Protein AF-A0A1M3IEX7-F1 (afdb_monomer)

Mean predicted aligned error: 8.0 Å

Radius of gyration: 25.25 Å; Cα contacts (8 Å, |Δi|>4): 88; chains: 1; bounding box: 58×67×58 Å

Nearest PDB structures (foldseek):
  3gi7-assembly1_A  TM=8.303E-01  e=9.080E-03  Pseudomonas putida KT2440
  6tb3-assembly1_BW  TM=3.577E-01  e=2.226E+00  Saccharomyces cerevisiae S288C
  2wy2-assembly1_C  TM=3.380E-01  e=3.818E+00  Escherichia coli
  8p4y-assembly1_A  TM=2.568E-01  e=2.350E+00  synthetic construct
  1cnt-assembly1_4  TM=2.638E-01  e=5.000E+00  Homo sapiens

Secondary structure (DSSP, 8-state):
-HHHHHHHHHHHHTT-----HHHHHHHHHHHHHHHHHHHHHHHHHHHHHTTT-HHHHHHHHHHHHHHHHHHHHHHHHHS----TT----TTHHHHHHHHHHHHHHHHHHHHHHHHH---TT-TT-TTPPPHHHHHSHHHHHHHHHHHSPPP-----

Solvent-accessible surface area (backbone atoms only — not comparable to full-atom values): 9017 Å² total; per-residue (Å²): 106,71,69,59,52,51,54,53,54,58,58,55,66,74,70,66,81,80,82,48,65,66,57,50,27,50,52,28,39,50,53,24,50,52,39,53,51,48,39,54,51,55,52,51,50,46,54,61,61,46,62,84,43,62,67,59,51,53,50,50,55,52,51,52,56,50,48,52,54,48,53,56,50,50,48,44,70,76,57,59,88,78,51,88,88,58,74,74,58,86,58,35,62,24,57,51,22,48,52,55,24,51,59,41,49,54,50,37,55,68,52,46,47,68,71,54,36,44,67,95,81,53,90,80,50,74,91,51,44,27,59,65,34,66,76,39,38,70,61,46,51,49,51,49,44,67,78,53,62,77,76,76,78,77,89,123

Sequence (156 aa):
MKTILTLLLTLCSTLSYSQTQYEMNMEAYHSFQQADSELNSVYKKILRIYSRDTIFISNLKKSQRIWIQFRDAEMEVKYPNYGYDFPYGTVHPMCWSYYKEQLTRIRIDFLKDWIKGDDDGDVCRGSMLTPYEIKHPDEAFEYLEYVHPKEKKSSK

Foldseek 3Di:
DVVVVVVVVVVVVVPDDDDDLVNLLVVLQVLLVVLVVLLVVLLVLLCVLCVPVPVVNVVSVVVVVVLVVVLVVVLCVVPPCPDPVDDPPSNVSNVSSNSSSVSSVVVSVVSVCLLQFDDPPDPPSPPRHHNVCSVVVVVVVVVVCVVPPDPDPPDD

Structure (mmCIF, N/CA/C/O backbone):
data_AF-A0A1M3IEX7-F1
#
_entry.id   AF-A0A1M3IEX7-F1
#
loop_
_atom_site.group_PDB
_atom_site.id
_atom_site.type_symbol
_atom_site.label_atom_id
_atom_site.label_alt_id
_atom_site.label_comp_id
_atom_site.label_asym_id
_atom_site.label_entity_id
_atom_site.label_seq_id
_atom_site.pdbx_PDB_ins_code
_atom_site.Cartn_x
_atom_site.Cartn_y
_atom_site.Cartn_z
_atom_site.occupancy
_atom_site.B_iso_or_equiv
_atom_site.auth_seq_id
_atom_site.auth_comp_id
_atom_site.auth_asym_id
_atom_site.auth_atom_id
_atom_site.pdbx_PDB_model_num
ATOM 1 N N . MET A 1 1 ? 28.402 42.368 -27.524 1.00 62.22 1 MET A N 1
ATOM 2 C CA . MET A 1 1 ? 27.136 41.593 -27.518 1.00 62.22 1 MET A CA 1
ATOM 3 C C . MET A 1 1 ? 27.325 40.159 -28.001 1.00 62.22 1 MET A C 1
ATOM 5 O O . MET A 1 1 ? 27.059 39.268 -27.213 1.00 62.22 1 MET A O 1
ATOM 9 N N . LYS A 1 2 ? 27.843 39.907 -29.217 1.00 57.94 2 LYS A N 1
ATOM 10 C CA . LYS A 1 2 ? 28.082 38.533 -29.715 1.00 57.94 2 LYS A CA 1
ATOM 11 C C . LYS A 1 2 ? 29.013 37.702 -28.820 1.00 57.94 2 LYS A C 1
ATOM 13 O O . LYS A 1 2 ? 28.690 36.561 -28.548 1.00 57.94 2 LYS A O 1
ATOM 18 N N . THR A 1 3 ? 30.094 38.298 -28.314 1.00 67.38 3 THR A N 1
ATOM 19 C CA . THR A 1 3 ? 31.079 37.652 -27.422 1.00 67.38 3 THR A CA 1
ATOM 20 C C . THR A 1 3 ? 30.544 37.340 -26.024 1.00 67.38 3 THR A C 1
ATOM 22 O O . THR A 1 3 ? 30.877 36.311 -25.452 1.00 67.38 3 THR A O 1
ATOM 25 N N . ILE A 1 4 ? 29.688 38.214 -25.486 1.00 74.25 4 ILE A N 1
ATOM 26 C CA . ILE A 1 4 ? 29.005 37.996 -24.201 1.00 74.25 4 ILE A CA 1
ATOM 27 C C . ILE A 1 4 ? 27.967 36.879 -24.353 1.00 74.25 4 ILE A C 1
ATOM 29 O O . ILE A 1 4 ? 27.861 36.021 -23.486 1.00 74.25 4 ILE A O 1
ATOM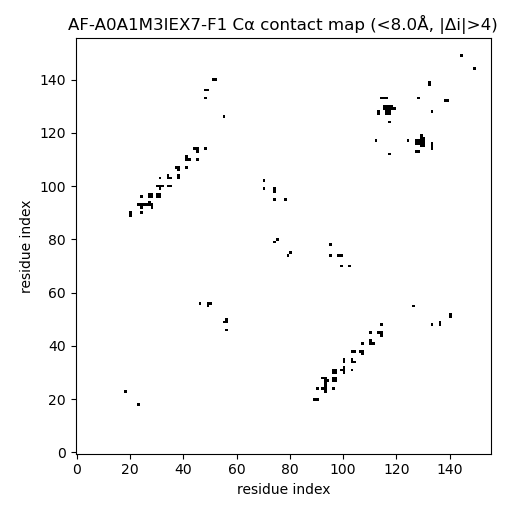 33 N N . LEU A 1 5 ? 27.251 36.851 -25.483 1.00 69.31 5 LEU A N 1
ATOM 34 C CA . LEU A 1 5 ? 26.273 35.811 -25.790 1.00 69.31 5 LEU A CA 1
ATOM 35 C C . LEU A 1 5 ? 26.935 34.433 -25.971 1.00 69.31 5 LEU A C 1
ATOM 37 O O . LEU A 1 5 ? 26.411 33.450 -25.460 1.00 69.31 5 LEU A O 1
ATOM 41 N N . THR A 1 6 ? 28.104 34.349 -26.620 1.00 72.19 6 THR A N 1
ATOM 42 C CA . THR A 1 6 ? 28.854 33.084 -26.716 1.00 72.19 6 THR A CA 1
ATOM 43 C C . THR A 1 6 ? 29.378 32.606 -25.366 1.00 72.19 6 THR A C 1
ATOM 45 O O . THR A 1 6 ? 29.248 31.422 -25.080 1.00 72.19 6 THR A O 1
ATOM 48 N N . LEU A 1 7 ? 29.899 33.499 -24.515 1.00 74.69 7 LEU A N 1
ATOM 49 C CA . LEU A 1 7 ? 30.362 33.139 -23.166 1.00 74.69 7 LEU A CA 1
ATOM 50 C C . LEU A 1 7 ? 29.221 32.618 -22.275 1.00 74.69 7 LEU A C 1
ATOM 52 O O . LEU A 1 7 ? 29.407 31.651 -21.535 1.00 74.69 7 LEU A O 1
ATOM 56 N N . LEU A 1 8 ? 28.033 33.225 -22.380 1.00 74.50 8 LEU A N 1
ATOM 57 C CA . LEU A 1 8 ? 26.847 32.808 -21.629 1.00 74.50 8 LEU A CA 1
ATOM 58 C C . LEU A 1 8 ? 26.345 31.422 -22.069 1.00 74.50 8 LEU A C 1
ATOM 60 O O . LEU A 1 8 ? 25.992 30.601 -21.225 1.00 74.50 8 LEU A O 1
ATOM 64 N N . LEU A 1 9 ? 26.356 31.137 -23.378 1.00 70.06 9 LEU A N 1
ATOM 65 C CA . LEU A 1 9 ? 25.970 29.826 -23.909 1.00 70.06 9 LEU A CA 1
ATOM 66 C C . LEU A 1 9 ? 26.936 28.719 -23.474 1.00 70.06 9 LEU A C 1
ATOM 68 O O . LEU A 1 9 ? 26.485 27.657 -23.054 1.00 70.06 9 LEU 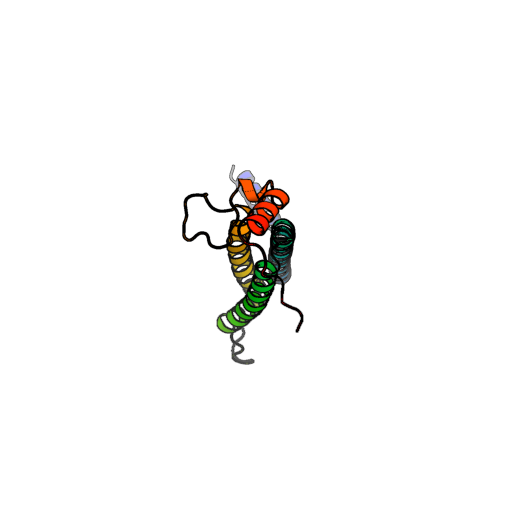A O 1
ATOM 72 N N . THR A 1 10 ? 28.248 28.969 -23.514 1.00 65.44 10 THR A N 1
ATOM 73 C CA . THR A 1 10 ? 29.251 27.965 -23.125 1.00 65.44 10 THR A CA 1
ATOM 74 C C . THR A 1 10 ? 29.214 27.636 -21.632 1.00 65.44 10 THR A C 1
ATOM 76 O O . THR A 1 10 ? 29.387 26.475 -21.264 1.00 65.44 10 THR A O 1
ATOM 79 N N . LEU A 1 11 ? 28.930 28.626 -20.774 1.00 69.56 11 LEU A N 1
ATOM 80 C CA . LEU A 1 11 ? 28.825 28.441 -19.321 1.00 69.56 11 LEU A CA 1
ATOM 81 C C . LEU A 1 11 ? 27.562 27.652 -18.923 1.00 69.56 11 LEU A C 1
ATOM 83 O O . LEU A 1 11 ? 27.567 26.917 -17.938 1.00 69.56 11 LEU A O 1
ATOM 87 N N . CYS A 1 12 ? 26.486 27.767 -19.706 1.00 63.72 12 CYS A N 1
ATOM 88 C CA . CYS A 1 12 ? 25.238 27.037 -19.476 1.00 63.72 12 CYS A CA 1
ATOM 89 C C . CYS A 1 12 ? 25.386 25.533 -19.780 1.00 63.72 12 CYS A C 1
ATOM 91 O O . CYS A 1 12 ? 24.909 24.692 -19.020 1.00 63.72 12 CYS A O 1
ATOM 93 N N . SER A 1 13 ? 26.137 25.176 -20.827 1.00 64.44 13 SER A N 1
ATOM 94 C CA . SER A 1 13 ? 26.409 23.776 -21.186 1.00 64.44 13 SER A CA 1
ATOM 95 C C . SER A 1 13 ? 27.259 23.010 -20.160 1.00 64.44 13 SER A C 1
ATOM 97 O O . SER A 1 13 ? 27.144 21.791 -20.078 1.00 64.44 13 SER A O 1
ATOM 99 N N . THR A 1 14 ? 28.072 23.685 -19.338 1.00 64.31 14 THR A N 1
ATOM 100 C CA . THR A 1 14 ? 28.921 23.028 -18.320 1.00 64.31 14 THR A CA 1
ATOM 101 C C . THR A 1 14 ? 28.212 22.738 -16.992 1.00 64.31 14 THR A C 1
ATOM 103 O O . THR A 1 14 ? 28.791 22.083 -16.133 1.00 64.31 14 THR A O 1
ATOM 106 N N . LEU A 1 15 ? 26.970 23.205 -16.812 1.00 67.50 15 LEU A N 1
ATOM 107 C CA . LEU A 1 15 ? 26.158 22.980 -15.604 1.00 67.50 15 LEU A CA 1
ATOM 108 C C . LEU A 1 15 ? 25.114 21.860 -15.777 1.00 67.50 15 LEU A C 1
ATOM 110 O O . LEU A 1 15 ? 24.229 21.694 -14.941 1.00 67.50 15 LEU A O 1
ATOM 114 N N . SER A 1 16 ? 25.197 21.097 -16.869 1.00 67.88 16 SER A N 1
ATOM 115 C CA . SER A 1 16 ? 24.268 19.999 -17.142 1.00 67.88 16 SER A CA 1
ATOM 116 C C . SER A 1 16 ? 24.704 18.734 -16.396 1.00 67.88 16 SER A C 1
ATOM 118 O O . SER A 1 16 ? 25.641 18.055 -16.813 1.00 67.88 16 SER A O 1
ATOM 120 N N . TYR A 1 17 ? 24.026 18.404 -15.295 1.00 73.62 17 TYR A N 1
ATOM 121 C CA . TYR A 1 17 ? 24.160 17.102 -14.638 1.00 73.62 17 TYR A CA 1
ATOM 122 C C . TYR A 1 17 ? 23.370 16.061 -15.437 1.00 73.62 17 TYR A C 1
ATOM 124 O O . TYR A 1 17 ? 22.143 16.111 -15.490 1.00 73.62 17 TYR A O 1
ATOM 132 N N . SER A 1 18 ? 24.068 15.125 -16.080 1.00 75.75 18 SER A N 1
ATOM 133 C CA . SER A 1 18 ? 23.421 13.979 -16.723 1.00 75.75 18 SER A CA 1
ATOM 134 C C . SER A 1 18 ? 23.142 12.912 -15.667 1.00 75.75 18 SER A C 1
ATOM 136 O O . SER A 1 18 ? 24.083 12.293 -15.177 1.00 75.75 18 SER A O 1
ATOM 138 N N . GLN A 1 19 ? 21.871 12.677 -15.334 1.00 87.56 19 GLN A N 1
ATOM 139 C CA . GLN A 1 19 ? 21.482 11.582 -14.441 1.00 87.56 19 GLN A CA 1
ATOM 140 C C . GLN A 1 19 ? 21.714 10.231 -15.133 1.00 87.56 19 GLN A C 1
ATOM 142 O O . GLN A 1 19 ? 21.405 10.060 -16.315 1.00 87.56 19 GLN A O 1
ATOM 147 N N . THR A 1 20 ? 22.276 9.265 -14.412 1.00 94.56 20 THR A N 1
ATOM 148 C CA . THR A 1 20 ? 22.458 7.899 -14.917 1.00 94.56 20 THR A CA 1
ATOM 149 C C . THR A 1 20 ? 21.176 7.080 -14.753 1.00 94.56 20 THR A C 1
ATOM 151 O O . THR A 1 20 ? 20.403 7.285 -13.819 1.00 94.56 20 THR A O 1
ATOM 154 N N . GLN A 1 21 ? 20.971 6.066 -15.602 1.00 95.12 21 GLN A N 1
ATOM 155 C CA . GLN A 1 21 ? 19.829 5.151 -15.444 1.00 95.12 21 GLN A CA 1
ATOM 156 C C . GLN A 1 21 ? 19.846 4.427 -14.086 1.00 95.12 21 GLN A C 1
ATOM 158 O O . GLN A 1 21 ? 18.794 4.094 -13.547 1.00 95.12 21 GLN A O 1
ATOM 163 N N . TYR A 1 22 ? 21.034 4.198 -13.518 1.00 96.06 22 TYR A N 1
ATOM 164 C CA . TYR A 1 22 ? 21.174 3.645 -12.174 1.00 96.06 22 TYR A CA 1
ATOM 165 C C . TYR A 1 22 ? 20.594 4.590 -11.113 1.00 96.06 22 TYR A C 1
ATOM 167 O O . TYR A 1 22 ? 19.789 4.157 -10.292 1.00 96.06 22 TYR A O 1
ATOM 175 N N . GLU A 1 23 ? 20.943 5.877 -11.160 1.00 96.69 23 GLU A N 1
ATOM 176 C CA . GLU A 1 23 ? 20.399 6.889 -10.245 1.00 96.69 23 GLU A CA 1
ATOM 177 C C . GLU A 1 23 ? 18.879 7.022 -10.395 1.00 96.69 23 GLU A C 1
ATOM 179 O O . GLU A 1 23 ? 18.175 7.011 -9.389 1.00 96.69 23 GLU A O 1
ATOM 184 N N . MET A 1 24 ? 18.365 7.036 -11.630 1.00 97.38 24 MET A N 1
ATOM 185 C CA . MET A 1 24 ? 16.919 7.052 -11.903 1.00 97.38 24 MET A CA 1
ATOM 186 C C . MET A 1 24 ? 16.203 5.825 -11.315 1.00 97.38 24 MET A C 1
ATOM 188 O O . MET A 1 24 ? 15.144 5.944 -10.698 1.00 97.38 24 MET A O 1
ATOM 192 N N . ASN A 1 25 ? 16.788 4.631 -11.472 1.00 97.94 25 ASN A N 1
ATOM 193 C CA . ASN A 1 25 ? 16.248 3.393 -10.906 1.00 97.94 25 ASN A CA 1
ATOM 194 C C . ASN A 1 25 ? 16.202 3.452 -9.370 1.00 97.94 25 ASN A C 1
ATOM 196 O O . ASN A 1 25 ? 15.209 3.038 -8.768 1.00 97.94 25 ASN A O 1
ATOM 200 N N . MET A 1 26 ? 17.258 3.974 -8.740 1.00 98.12 26 MET A N 1
ATOM 201 C CA . MET A 1 26 ? 17.337 4.118 -7.285 1.00 98.12 26 MET A CA 1
ATOM 202 C C . MET A 1 26 ? 16.332 5.138 -6.751 1.00 98.12 26 MET A C 1
ATOM 204 O O . MET A 1 26 ? 15.651 4.863 -5.764 1.00 98.12 26 MET A O 1
ATOM 208 N N . GLU A 1 27 ? 16.195 6.287 -7.409 1.00 98.19 27 GLU A N 1
ATOM 209 C CA . GLU A 1 27 ? 15.224 7.317 -7.040 1.00 98.19 27 GLU A CA 1
ATOM 210 C C . GLU A 1 27 ? 13.787 6.780 -7.098 1.00 98.19 27 GLU A C 1
ATOM 212 O O . GLU A 1 27 ? 13.035 6.908 -6.129 1.00 98.19 27 GLU A O 1
ATOM 217 N N . ALA A 1 28 ? 13.426 6.089 -8.183 1.00 98.69 28 ALA A N 1
ATOM 218 C CA . ALA A 1 28 ? 12.108 5.477 -8.327 1.00 98.69 28 ALA A CA 1
ATOM 219 C C . ALA A 1 28 ? 11.836 4.413 -7.253 1.00 98.69 28 ALA A C 1
ATOM 221 O O . ALA A 1 28 ? 10.737 4.351 -6.696 1.00 98.69 28 ALA A O 1
ATOM 222 N N . TYR A 1 29 ? 12.837 3.592 -6.923 1.00 98.69 29 TYR A N 1
ATOM 223 C CA . TYR A 1 29 ? 12.715 2.612 -5.848 1.00 98.69 29 TYR A CA 1
ATOM 224 C C . TYR A 1 29 ? 12.510 3.283 -4.483 1.00 98.69 29 TYR A C 1
ATOM 226 O O . TYR A 1 29 ? 11.627 2.878 -3.726 1.00 98.69 29 TYR A O 1
ATOM 234 N N . HIS A 1 30 ? 13.263 4.341 -4.176 1.00 98.75 30 HIS A N 1
ATOM 235 C CA . HIS A 1 30 ? 13.089 5.101 -2.938 1.00 98.75 30 HIS A CA 1
ATOM 236 C C . HIS A 1 30 ? 11.714 5.772 -2.845 1.00 98.75 30 HIS A C 1
ATOM 238 O O . HIS A 1 30 ? 11.094 5.721 -1.782 1.00 98.75 30 HIS A O 1
ATOM 244 N N . SER A 1 31 ? 11.205 6.333 -3.943 1.00 98.69 31 SER A N 1
ATOM 245 C CA . SER A 1 31 ? 9.848 6.894 -4.003 1.00 98.69 31 SER A CA 1
ATOM 246 C C . SER A 1 31 ? 8.787 5.834 -3.677 1.00 98.69 31 SER A C 1
ATOM 248 O O . SER A 1 31 ? 7.939 6.026 -2.798 1.00 98.69 31 SER A O 1
ATOM 250 N N . PHE A 1 32 ? 8.905 4.641 -4.273 1.00 98.75 32 PHE A N 1
ATOM 251 C CA . PHE A 1 32 ? 8.056 3.499 -3.926 1.00 98.75 32 PHE A CA 1
ATOM 252 C C . PHE A 1 32 ? 8.157 3.121 -2.437 1.00 98.75 32 PHE A C 1
ATOM 254 O O . PHE A 1 32 ? 7.130 2.920 -1.785 1.00 98.75 32 PHE A O 1
ATOM 261 N N . GLN A 1 33 ? 9.364 3.057 -1.868 1.00 98.81 33 GLN A N 1
ATOM 262 C CA . GLN A 1 33 ? 9.549 2.744 -0.445 1.00 98.81 33 GLN A CA 1
ATOM 263 C C . GLN A 1 33 ? 8.883 3.778 0.476 1.00 98.81 33 GLN A C 1
ATOM 265 O O . GLN A 1 33 ? 8.320 3.412 1.510 1.00 98.81 33 GLN A O 1
ATOM 270 N N . GLN A 1 34 ? 8.916 5.061 0.112 1.00 98.88 34 GLN A N 1
ATOM 271 C CA . GLN A 1 34 ? 8.220 6.110 0.858 1.00 98.88 34 GLN A CA 1
ATOM 272 C C . GLN A 1 34 ? 6.703 5.901 0.829 1.00 98.88 34 GLN A C 1
ATOM 274 O O . GLN A 1 34 ? 6.059 5.979 1.877 1.00 98.88 34 GLN A O 1
ATOM 279 N N . ALA A 1 35 ? 6.138 5.574 -0.337 1.00 98.81 35 ALA A N 1
ATOM 280 C CA . ALA A 1 35 ? 4.723 5.237 -0.454 1.00 98.81 35 ALA A CA 1
ATOM 281 C C . ALA A 1 35 ? 4.356 4.008 0.392 1.00 98.81 35 ALA A C 1
ATOM 283 O O . ALA A 1 35 ? 3.369 4.032 1.121 1.00 98.81 35 ALA A O 1
ATOM 284 N N . ASP A 1 36 ? 5.164 2.948 0.366 1.00 98.75 36 ASP A N 1
ATOM 285 C CA . ASP A 1 36 ? 4.906 1.745 1.168 1.00 98.75 36 ASP A CA 1
ATOM 286 C C . ASP A 1 36 ? 4.985 2.031 2.683 1.00 98.75 36 ASP A C 1
ATOM 288 O O . ASP A 1 36 ? 4.161 1.555 3.470 1.00 98.75 36 ASP A O 1
ATOM 292 N N . SER A 1 37 ? 5.911 2.892 3.112 1.00 98.81 37 SER A N 1
ATOM 293 C CA . SER A 1 37 ? 5.984 3.360 4.503 1.00 98.81 37 SER A CA 1
ATOM 294 C C . SER A 1 37 ? 4.750 4.177 4.916 1.00 98.81 37 SER A C 1
ATOM 296 O O . SER A 1 37 ? 4.199 3.983 6.009 1.00 98.81 37 SER A O 1
ATOM 298 N N . GLU A 1 38 ? 4.255 5.055 4.036 1.00 98.81 38 GLU A N 1
ATOM 299 C CA . GLU A 1 38 ? 3.019 5.808 4.271 1.00 98.81 38 GLU A CA 1
ATOM 300 C C . GLU A 1 38 ? 1.806 4.877 4.374 1.00 98.81 38 GLU A C 1
ATOM 302 O O . GLU A 1 38 ? 1.035 4.990 5.329 1.00 98.81 38 GLU A O 1
ATOM 307 N N . LEU A 1 39 ? 1.672 3.908 3.462 1.00 98.88 39 LEU A N 1
ATOM 308 C CA . LEU A 1 39 ? 0.630 2.878 3.500 1.00 98.88 39 LEU A CA 1
ATOM 309 C C . LEU A 1 39 ? 0.601 2.169 4.858 1.00 98.88 39 LEU A C 1
ATOM 311 O O . LEU A 1 39 ? -0.457 2.048 5.478 1.00 98.88 39 LEU A O 1
ATOM 315 N N . ASN A 1 40 ? 1.764 1.739 5.349 1.00 98.81 40 ASN A N 1
ATOM 316 C CA . ASN A 1 40 ? 1.881 1.083 6.648 1.00 98.81 40 ASN A CA 1
ATOM 317 C C . ASN A 1 40 ? 1.485 2.011 7.807 1.00 98.81 40 ASN A C 1
ATOM 319 O O . ASN A 1 40 ? 0.855 1.567 8.771 1.00 98.81 40 ASN A O 1
ATOM 323 N N . SER A 1 41 ? 1.831 3.294 7.721 1.00 98.81 41 SER A N 1
ATOM 324 C CA . SER A 1 41 ? 1.482 4.298 8.730 1.00 98.81 41 SER A CA 1
ATOM 325 C C . SER A 1 41 ? -0.028 4.559 8.776 1.00 98.81 41 SER A C 1
ATOM 327 O O . SER A 1 41 ? -0.628 4.534 9.853 1.00 98.81 41 SER A O 1
ATOM 329 N N . VAL A 1 42 ? -0.661 4.722 7.611 1.00 98.81 42 VAL A N 1
ATOM 330 C CA . VAL A 1 42 ? -2.117 4.867 7.449 1.00 98.81 42 VAL A CA 1
ATOM 331 C C . VAL A 1 42 ? -2.842 3.630 7.980 1.00 98.81 42 VAL A C 1
ATOM 333 O O . VAL A 1 42 ? -3.730 3.745 8.824 1.00 98.81 42 VAL A O 1
ATOM 336 N N . TYR A 1 43 ? -2.408 2.436 7.577 1.00 98.88 43 TYR A N 1
ATOM 337 C CA . TYR A 1 43 ? -2.976 1.173 8.043 1.00 98.88 43 TYR A CA 1
ATOM 338 C C . TYR A 1 43 ? -2.913 1.028 9.574 1.00 98.88 43 TYR A C 1
ATOM 340 O O . TYR A 1 43 ? -3.913 0.697 10.213 1.00 98.88 43 TYR A O 1
ATOM 348 N N . LYS A 1 44 ? -1.765 1.336 10.195 1.00 98.81 44 LYS A N 1
ATOM 349 C CA . LYS A 1 44 ? -1.617 1.314 11.662 1.00 98.81 44 LYS A CA 1
ATOM 350 C C . LYS A 1 44 ? -2.527 2.329 12.354 1.00 98.81 44 LYS A C 1
ATOM 352 O O . LYS A 1 44 ? -3.056 2.031 13.424 1.0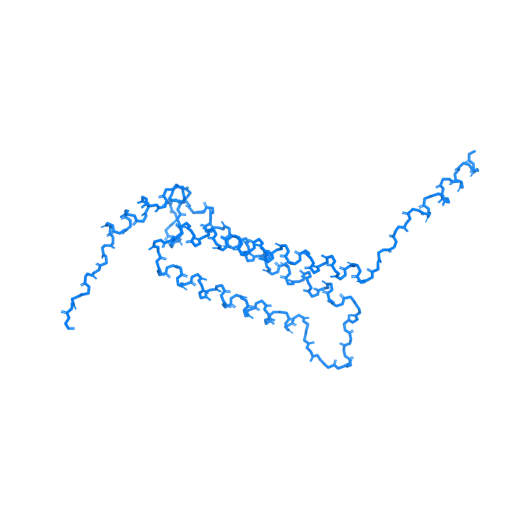0 98.81 44 LYS A O 1
ATOM 357 N N . LYS A 1 45 ? -2.731 3.506 11.756 1.00 98.56 45 LYS A N 1
ATOM 358 C CA . LYS A 1 45 ? -3.649 4.517 12.291 1.00 98.56 45 LYS A CA 1
ATOM 359 C C . LYS A 1 45 ? -5.091 4.006 12.308 1.00 98.56 45 LYS A C 1
ATOM 361 O O . LYS A 1 45 ? -5.753 4.156 13.331 1.00 98.56 45 LYS A O 1
ATOM 366 N N . ILE A 1 46 ? -5.539 3.332 11.248 1.00 98.56 46 ILE A N 1
ATOM 367 C CA . ILE A 1 46 ? -6.869 2.702 11.202 1.00 98.56 46 ILE A CA 1
ATOM 368 C C . ILE A 1 46 ? -6.997 1.637 12.296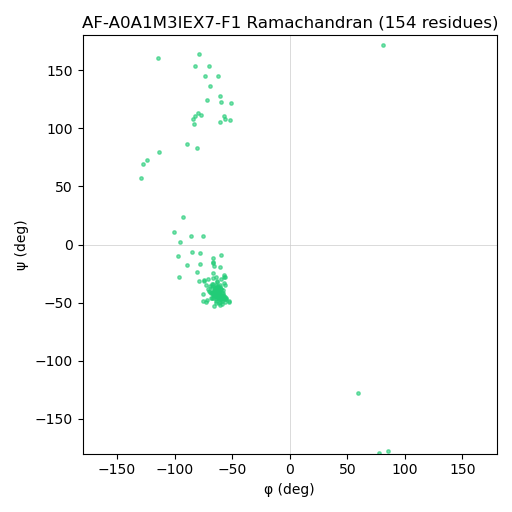 1.00 98.56 46 ILE A C 1
ATOM 370 O O . ILE 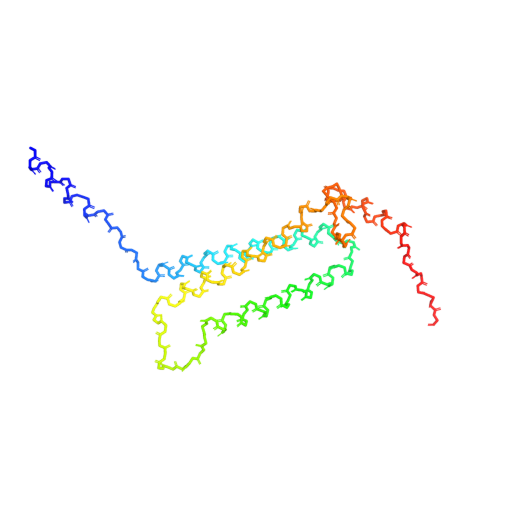A 1 46 ? -7.958 1.660 13.056 1.00 98.56 46 ILE A O 1
ATOM 374 N N . LEU A 1 47 ? -6.007 0.750 12.451 1.00 98.38 47 LEU A N 1
ATOM 375 C CA . LEU A 1 47 ? -6.034 -0.267 13.512 1.00 98.38 47 LEU A CA 1
ATOM 376 C C . LEU A 1 47 ? -6.155 0.331 14.921 1.00 98.38 47 LEU A C 1
ATOM 378 O O . LEU A 1 47 ? -6.760 -0.287 15.793 1.00 98.38 47 LEU A O 1
ATOM 382 N N . ARG A 1 48 ? -5.572 1.512 15.149 1.00 97.69 48 ARG A N 1
ATOM 383 C CA . ARG A 1 48 ? -5.690 2.224 16.423 1.00 97.69 48 ARG A CA 1
ATOM 384 C C . ARG A 1 48 ? -7.086 2.812 16.617 1.00 97.69 48 ARG A C 1
ATOM 386 O O . ARG A 1 48 ? -7.652 2.628 17.688 1.00 97.69 48 ARG A O 1
ATOM 393 N N . ILE A 1 49 ? -7.620 3.496 15.600 1.00 97.25 49 ILE A N 1
ATOM 394 C CA . ILE A 1 49 ? -8.963 4.098 15.646 1.00 97.25 49 ILE A CA 1
ATOM 395 C C . ILE A 1 49 ? -10.006 3.009 15.910 1.00 97.25 49 ILE A C 1
ATOM 397 O O . ILE A 1 49 ? -10.783 3.136 16.841 1.00 97.25 49 ILE A O 1
ATOM 401 N N . TYR A 1 50 ? -9.955 1.899 15.172 1.00 96.69 50 TYR A N 1
ATOM 402 C CA . TYR A 1 50 ? -10.946 0.820 15.229 1.00 96.69 50 TYR A CA 1
ATOM 403 C C . TYR A 1 50 ? -10.584 -0.303 16.216 1.00 96.69 50 TYR A C 1
ATOM 405 O O . TYR A 1 50 ? -11.024 -1.440 16.056 1.00 96.69 50 TYR A O 1
ATOM 413 N N . SER A 1 51 ? -9.752 -0.026 17.224 1.00 95.56 51 SER A N 1
ATOM 414 C CA . SER A 1 51 ? -9.134 -1.054 18.083 1.00 95.56 51 SER A CA 1
ATOM 415 C C . SER A 1 51 ? -10.120 -1.990 18.805 1.00 95.56 51 SER A C 1
ATOM 417 O O . SER A 1 51 ? -9.762 -3.134 19.095 1.00 95.56 51 SER A O 1
ATOM 419 N N . ARG A 1 52 ? -11.357 -1.537 19.054 1.00 94.25 52 ARG A N 1
ATOM 420 C CA . ARG A 1 52 ? -12.423 -2.311 19.717 1.00 94.25 52 ARG A CA 1
ATOM 421 C C . ARG A 1 52 ? -13.292 -3.127 18.752 1.00 94.25 52 ARG A C 1
ATOM 423 O O . ARG A 1 52 ? -13.916 -4.102 19.176 1.00 94.25 52 ARG A O 1
ATOM 430 N N . ASP A 1 53 ? -13.279 -2.817 17.455 1.00 93.81 53 ASP A N 1
ATOM 431 C CA . ASP A 1 53 ? -14.009 -3.582 16.442 1.00 93.81 53 ASP A CA 1
ATOM 432 C C . ASP A 1 53 ? -13.144 -4.718 15.878 1.00 93.81 53 ASP A C 1
ATOM 434 O O . ASP A 1 53 ? -12.454 -4.620 14.856 1.00 93.81 53 ASP A O 1
ATOM 438 N N . THR A 1 54 ? -13.180 -5.850 16.579 1.00 93.62 54 THR A N 1
ATOM 439 C CA . THR A 1 54 ? -12.385 -7.029 16.223 1.00 93.62 54 THR A CA 1
ATOM 440 C C . THR A 1 54 ? -12.806 -7.663 14.895 1.00 93.62 54 THR A C 1
ATOM 442 O O . THR A 1 54 ? -11.961 -8.255 14.213 1.00 93.62 54 THR A O 1
ATOM 445 N N . ILE A 1 55 ? -14.078 -7.531 14.503 1.00 94.81 55 ILE A N 1
ATOM 446 C CA . ILE A 1 55 ? -14.596 -8.065 13.239 1.00 94.81 55 ILE A CA 1
ATOM 447 C C . ILE A 1 55 ? -14.071 -7.210 12.089 1.00 94.81 55 ILE A C 1
ATOM 449 O O . ILE A 1 55 ? -13.471 -7.751 11.153 1.00 94.81 55 ILE A O 1
ATOM 453 N N . PHE A 1 56 ? -14.204 -5.886 12.192 1.00 96.12 56 PHE A N 1
ATOM 454 C CA . PHE A 1 56 ? -13.635 -4.953 11.227 1.00 96.12 56 PHE A CA 1
ATOM 455 C C . PHE A 1 56 ? -12.126 -5.155 11.074 1.00 96.12 56 PHE A C 1
ATOM 457 O O . PHE A 1 56 ? -11.648 -5.338 9.956 1.00 96.12 56 PHE A O 1
ATOM 464 N N . ILE A 1 57 ? -11.367 -5.221 12.174 1.00 97.94 57 ILE A N 1
ATOM 465 C CA . ILE A 1 57 ? -9.910 -5.425 12.122 1.00 97.94 57 ILE A CA 1
ATOM 466 C C . ILE A 1 57 ? -9.546 -6.727 11.401 1.00 97.94 57 ILE A C 1
ATOM 468 O O . ILE A 1 57 ? -8.590 -6.757 10.617 1.00 97.94 57 ILE A O 1
ATOM 472 N N . SER A 1 58 ? -10.279 -7.813 11.659 1.00 98.38 58 SER A N 1
ATOM 473 C CA . SER A 1 58 ? -10.066 -9.094 10.979 1.00 98.38 58 SER A CA 1
ATOM 474 C C . SER A 1 58 ? -10.274 -8.962 9.465 1.00 98.38 58 SER A C 1
ATOM 476 O O . SER A 1 58 ? -9.428 -9.394 8.670 1.00 98.38 58 SER A O 1
ATOM 478 N N . ASN A 1 59 ? -11.350 -8.284 9.064 1.00 98.62 59 ASN A N 1
ATOM 479 C CA . ASN A 1 59 ? -11.687 -8.045 7.665 1.00 98.62 59 ASN A CA 1
ATOM 480 C C . ASN A 1 59 ? -10.695 -7.096 6.978 1.00 98.62 59 ASN A C 1
ATOM 482 O O . ASN A 1 59 ? -10.245 -7.395 5.872 1.00 98.62 59 ASN A O 1
ATOM 486 N N . LEU A 1 60 ? -10.267 -6.019 7.643 1.00 98.62 60 LEU A N 1
ATOM 487 C CA . LEU A 1 60 ? -9.251 -5.093 7.141 1.00 98.62 60 LEU A CA 1
ATOM 488 C C . LEU A 1 60 ? -7.918 -5.813 6.906 1.00 98.62 60 LEU A C 1
ATOM 490 O O . LEU A 1 60 ? -7.322 -5.684 5.839 1.00 98.62 60 LEU A O 1
ATOM 494 N N . LYS A 1 61 ? -7.474 -6.639 7.863 1.00 98.75 61 LYS A N 1
ATOM 495 C CA . LYS A 1 61 ? -6.273 -7.482 7.727 1.00 98.75 61 LYS A CA 1
ATOM 496 C C . LYS A 1 61 ? -6.372 -8.425 6.529 1.00 98.75 61 LYS A C 1
ATOM 498 O O . LYS A 1 61 ? -5.399 -8.593 5.795 1.00 98.75 61 LYS A O 1
ATOM 503 N N . LYS A 1 62 ? -7.532 -9.061 6.337 1.00 98.81 62 LYS A N 1
ATOM 504 C CA . LYS A 1 62 ? -7.788 -9.945 5.192 1.00 98.81 62 LYS A CA 1
ATOM 505 C C . LYS A 1 62 ? -7.743 -9.168 3.874 1.00 98.81 62 LYS A C 1
ATOM 507 O O . LYS A 1 62 ? -7.005 -9.569 2.979 1.00 98.81 62 LYS A O 1
ATOM 512 N N . SER A 1 63 ? -8.463 -8.048 3.789 1.00 98.69 63 SER A N 1
ATOM 513 C CA . SER A 1 63 ? -8.475 -7.151 2.627 1.00 98.69 63 SER A CA 1
ATOM 514 C C . SER A 1 63 ? -7.065 -6.681 2.268 1.00 98.69 63 SER A C 1
ATOM 516 O O . SER A 1 63 ? -6.664 -6.790 1.115 1.00 98.69 63 SER A O 1
ATOM 518 N N . GLN A 1 64 ? -6.274 -6.243 3.252 1.00 98.81 64 GLN A N 1
ATOM 519 C CA . GLN A 1 64 ? -4.921 -5.745 3.014 1.00 98.81 64 GLN A CA 1
ATOM 520 C C . GLN A 1 64 ? -3.971 -6.830 2.487 1.00 98.81 64 GLN A C 1
ATOM 522 O O . GLN A 1 64 ? -3.190 -6.561 1.580 1.00 98.81 64 GLN A O 1
ATOM 527 N N . ARG A 1 65 ? -4.053 -8.067 3.001 1.00 98.88 65 ARG A N 1
ATOM 528 C CA . ARG A 1 65 ? -3.257 -9.194 2.478 1.00 98.88 65 ARG A CA 1
ATOM 529 C C . ARG A 1 65 ? -3.622 -9.542 1.038 1.00 98.88 65 ARG A C 1
ATOM 531 O O . ARG A 1 65 ? -2.729 -9.775 0.233 1.00 98.88 65 ARG A O 1
ATOM 538 N N . ILE A 1 66 ? -4.917 -9.565 0.723 1.00 98.88 66 ILE A N 1
ATOM 539 C CA . ILE A 1 66 ? -5.394 -9.815 -0.643 1.00 98.88 66 ILE A CA 1
ATOM 540 C C . ILE A 1 66 ? -4.949 -8.684 -1.571 1.00 98.88 66 ILE A C 1
ATOM 542 O O . ILE A 1 66 ? -4.490 -8.954 -2.671 1.00 98.88 66 ILE A O 1
ATOM 546 N N . TRP A 1 67 ? -5.009 -7.429 -1.120 1.00 98.81 67 TRP A N 1
ATOM 547 C CA . TRP A 1 67 ? -4.538 -6.296 -1.912 1.00 98.81 67 TRP A CA 1
ATOM 548 C C . TRP A 1 67 ? -3.047 -6.403 -2.267 1.00 98.81 67 TRP A C 1
ATOM 550 O O . TRP A 1 67 ? -2.677 -6.086 -3.391 1.00 98.81 67 TRP A O 1
ATOM 560 N N . ILE A 1 68 ? -2.196 -6.892 -1.355 1.00 98.75 68 ILE A N 1
ATOM 561 C CA . ILE A 1 68 ? -0.775 -7.138 -1.663 1.00 98.75 68 ILE A CA 1
ATOM 562 C C . ILE A 1 68 ? -0.639 -8.179 -2.783 1.00 98.75 68 ILE A C 1
ATOM 564 O O . ILE A 1 68 ? 0.096 -7.937 -3.734 1.00 98.75 68 ILE A O 1
ATOM 568 N N . GLN A 1 69 ? -1.383 -9.289 -2.704 1.00 98.75 69 GLN A N 1
ATOM 569 C CA . GLN A 1 69 ? -1.385 -10.321 -3.750 1.00 98.75 69 GLN A CA 1
ATOM 570 C C . GLN A 1 69 ? -1.887 -9.772 -5.088 1.00 98.75 69 GLN A C 1
ATOM 572 O O . GLN A 1 69 ? -1.276 -10.028 -6.116 1.00 98.75 69 GLN A O 1
ATOM 577 N N . PHE A 1 70 ? -2.963 -8.981 -5.067 1.00 98.75 70 PHE A N 1
ATOM 578 C CA . PHE A 1 70 ? -3.481 -8.294 -6.247 1.00 98.75 70 PHE A CA 1
ATOM 579 C C . PHE A 1 70 ? -2.427 -7.370 -6.856 1.00 98.75 70 PHE A C 1
ATOM 581 O O . PHE A 1 70 ? -2.147 -7.479 -8.039 1.00 98.75 70 PHE A O 1
ATOM 588 N N . ARG A 1 71 ? -1.797 -6.501 -6.056 1.00 98.69 71 ARG A N 1
ATOM 589 C CA . ARG A 1 71 ? -0.752 -5.588 -6.535 1.00 98.69 71 ARG A CA 1
ATOM 590 C C . ARG A 1 71 ? 0.376 -6.360 -7.207 1.00 98.69 71 ARG A C 1
ATOM 592 O O . ARG A 1 71 ? 0.824 -5.956 -8.271 1.00 98.69 71 ARG A O 1
ATOM 599 N N . ASP A 1 72 ? 0.849 -7.427 -6.574 1.00 98.38 72 ASP A N 1
ATOM 600 C CA . ASP A 1 72 ? 1.954 -8.214 -7.109 1.00 98.38 72 ASP A CA 1
ATOM 601 C C . ASP A 1 72 ? 1.528 -8.955 -8.399 1.00 98.38 72 ASP A C 1
ATOM 603 O O . ASP A 1 72 ? 2.285 -8.944 -9.366 1.00 98.38 72 ASP A O 1
ATOM 607 N N . ALA A 1 73 ? 0.289 -9.457 -8.488 1.00 98.62 73 ALA A N 1
ATOM 608 C CA . ALA A 1 73 ? -0.274 -10.015 -9.723 1.00 98.62 73 ALA A CA 1
ATOM 609 C C . ALA A 1 73 ? -0.438 -8.964 -10.842 1.00 98.62 73 ALA A C 1
ATOM 611 O O . ALA A 1 73 ? -0.131 -9.237 -11.998 1.00 98.62 73 ALA A O 1
ATOM 612 N N . GLU A 1 74 ? -0.850 -7.735 -10.523 1.00 98.38 74 GLU A N 1
ATOM 613 C CA . GLU A 1 74 ? -0.915 -6.631 -11.495 1.00 98.38 74 GLU A CA 1
ATOM 614 C C . GLU A 1 74 ? 0.471 -6.270 -12.045 1.00 98.38 74 GLU A C 1
ATOM 616 O O . GLU A 1 74 ? 0.603 -5.900 -13.215 1.00 98.38 74 GLU A O 1
ATOM 621 N N . MET A 1 75 ? 1.531 -6.410 -11.237 1.00 98.06 75 MET A N 1
ATOM 622 C CA . MET A 1 75 ? 2.899 -6.250 -11.739 1.00 98.06 75 MET A CA 1
ATOM 623 C C . MET A 1 75 ? 3.236 -7.314 -12.787 1.00 98.06 75 MET A C 1
ATOM 625 O O . MET A 1 75 ? 3.854 -6.981 -13.796 1.00 98.06 75 MET A O 1
ATOM 629 N N . GLU A 1 76 ? 2.811 -8.563 -12.579 1.00 96.56 76 GLU A N 1
ATOM 630 C CA . GLU A 1 76 ? 3.001 -9.658 -13.539 1.00 96.56 76 GLU A CA 1
ATOM 631 C C . GLU A 1 76 ? 2.180 -9.453 -14.818 1.00 96.56 76 GLU A C 1
ATOM 633 O O . GLU A 1 76 ? 2.657 -9.778 -15.901 1.00 96.56 76 GLU A O 1
ATOM 638 N N . VAL A 1 77 ? 0.985 -8.859 -14.725 1.00 96.88 77 VAL A N 1
ATOM 639 C CA . VAL A 1 77 ? 0.186 -8.476 -15.903 1.00 96.88 77 VAL A CA 1
ATOM 640 C C . VAL A 1 77 ? 0.873 -7.369 -16.699 1.00 96.88 77 VAL A C 1
ATOM 642 O O . VAL A 1 77 ? 0.942 -7.443 -17.926 1.00 96.88 77 VAL A O 1
ATOM 645 N N . LYS A 1 78 ? 1.380 -6.326 -16.027 1.00 96.19 78 LYS A N 1
ATOM 646 C CA . LYS A 1 78 ? 2.024 -5.195 -16.711 1.00 96.19 78 LYS A CA 1
ATOM 647 C C . LYS A 1 78 ? 3.391 -5.557 -17.282 1.00 96.19 78 LYS A C 1
ATOM 649 O O . LYS A 1 78 ? 3.759 -5.051 -18.342 1.00 96.19 78 LYS A O 1
ATOM 654 N N . TYR A 1 79 ? 4.128 -6.418 -16.587 1.00 95.12 79 TYR A N 1
ATOM 655 C CA . TYR A 1 79 ? 5.451 -6.874 -16.989 1.00 95.12 79 TYR A CA 1
ATOM 656 C C . TYR A 1 79 ? 5.535 -8.407 -17.002 1.00 95.12 79 TYR A C 1
ATOM 658 O O . TYR A 1 79 ? 6.241 -8.991 -16.173 1.00 95.12 79 TYR A O 1
ATOM 666 N N . PRO A 1 80 ? 4.854 -9.082 -17.945 1.00 93.88 80 PRO A N 1
ATOM 667 C CA . PRO A 1 80 ? 4.917 -10.531 -18.037 1.00 93.88 80 PRO A CA 1
ATOM 668 C C . PRO A 1 80 ? 6.341 -11.004 -18.323 1.00 93.88 80 PRO A C 1
ATOM 670 O O . PRO A 1 80 ? 7.099 -10.367 -19.065 1.00 93.88 80 PRO A O 1
ATOM 673 N N . ASN A 1 81 ? 6.699 -12.154 -17.760 1.00 89.56 81 ASN A N 1
ATOM 674 C CA . ASN A 1 81 ? 7.966 -12.808 -18.052 1.00 89.56 81 ASN A CA 1
ATOM 675 C C . ASN A 1 81 ? 7.858 -13.590 -19.371 1.00 89.56 81 ASN A C 1
ATOM 677 O O . ASN A 1 81 ? 7.621 -14.796 -19.372 1.00 89.56 81 ASN A O 1
ATOM 681 N N . TYR A 1 82 ? 8.030 -12.898 -20.499 1.00 87.25 82 TYR A N 1
ATOM 682 C CA . TYR A 1 82 ? 8.041 -13.510 -21.835 1.00 87.25 82 TYR A CA 1
ATOM 683 C C . TYR A 1 82 ? 9.346 -14.266 -22.162 1.00 87.25 82 TYR A C 1
ATOM 685 O O . TYR A 1 82 ? 9.524 -14.726 -23.287 1.00 87.25 82 TYR A O 1
ATOM 693 N N . GLY A 1 83 ? 10.255 -14.427 -21.193 1.00 81.38 83 GLY A N 1
ATOM 694 C CA . GLY A 1 83 ? 11.560 -15.051 -21.395 1.00 81.38 83 GLY A CA 1
ATOM 695 C C . GLY A 1 83 ? 12.633 -14.078 -21.894 1.00 81.38 83 GLY A C 1
ATOM 696 O O . GLY A 1 83 ? 12.407 -12.876 -22.029 1.00 81.38 83 GLY A O 1
ATOM 697 N N . TYR A 1 84 ? 13.833 -14.616 -22.135 1.00 66.50 84 TYR A N 1
ATOM 698 C CA . TYR A 1 84 ? 15.050 -13.850 -22.449 1.00 66.50 84 TYR A CA 1
ATOM 699 C C . TYR A 1 84 ? 14.912 -12.944 -23.686 1.00 66.50 84 TYR A C 1
ATOM 701 O O . TYR A 1 84 ? 15.538 -11.887 -23.748 1.00 66.50 84 TYR A O 1
ATOM 709 N N . ASP A 1 85 ? 14.049 -13.323 -24.630 1.00 72.19 85 ASP A N 1
ATOM 710 C CA . ASP A 1 85 ? 13.885 -12.644 -25.918 1.00 72.19 85 ASP A CA 1
ATOM 711 C C . ASP A 1 85 ? 13.058 -11.347 -25.841 1.00 72.19 85 ASP A C 1
ATOM 713 O O . ASP A 1 85 ? 12.997 -10.603 -26.821 1.00 72.19 85 ASP A O 1
ATOM 717 N N . PHE A 1 86 ? 12.452 -11.028 -24.687 1.00 75.38 86 PHE A N 1
ATOM 718 C CA . PHE A 1 86 ? 11.703 -9.783 -24.478 1.00 75.38 86 PHE A CA 1
ATOM 719 C C . PHE A 1 86 ? 12.387 -8.866 -23.444 1.00 75.38 86 PHE A C 1
ATOM 721 O O . PHE A 1 86 ? 11.989 -8.815 -22.275 1.00 75.38 86 PHE A O 1
ATOM 728 N N . PRO A 1 87 ? 13.440 -8.124 -23.833 1.00 78.69 87 PRO A N 1
ATOM 729 C CA . PRO A 1 87 ? 14.153 -7.262 -22.905 1.00 78.69 87 PRO A CA 1
ATOM 730 C C . PRO A 1 87 ? 13.399 -5.945 -22.673 1.00 78.69 87 PRO A C 1
ATOM 732 O O . PRO A 1 87 ? 13.353 -5.076 -23.539 1.00 78.69 87 PRO A O 1
ATOM 735 N N . TYR A 1 88 ? 12.901 -5.731 -21.452 1.00 88.44 88 TYR A N 1
ATOM 736 C CA . TYR A 1 88 ? 12.403 -4.417 -21.006 1.00 88.44 88 TYR A CA 1
ATOM 737 C C . TYR A 1 88 ? 13.511 -3.347 -20.889 1.00 88.44 88 TYR A C 1
ATOM 739 O O . TYR A 1 88 ? 13.224 -2.161 -20.732 1.00 88.44 88 TYR A O 1
ATOM 747 N N . GLY A 1 89 ? 14.783 -3.755 -20.956 1.00 91.12 89 GLY A N 1
ATOM 748 C CA . GLY A 1 89 ? 15.942 -2.867 -20.896 1.00 91.12 89 GLY A CA 1
ATOM 749 C C . GLY A 1 89 ? 16.293 -2.381 -19.485 1.00 91.12 89 GLY A C 1
ATOM 750 O O . GLY A 1 89 ? 15.651 -2.718 -18.491 1.00 91.12 89 GLY A O 1
ATOM 751 N N . THR A 1 90 ? 17.342 -1.562 -19.393 1.00 93.00 90 THR A N 1
ATOM 752 C CA . THR A 1 90 ? 17.883 -1.038 -18.121 1.00 93.00 90 THR A CA 1
ATOM 753 C C . THR A 1 90 ? 16.938 -0.078 -17.393 1.00 93.00 90 THR A C 1
ATOM 755 O O . THR A 1 90 ? 17.129 0.179 -16.204 1.00 93.00 90 THR A O 1
ATOM 758 N N . VAL A 1 91 ? 15.911 0.416 -18.088 1.00 94.75 91 VAL A N 1
ATOM 759 C CA . VAL A 1 91 ? 14.845 1.279 -17.559 1.00 94.75 91 VAL A CA 1
ATOM 760 C C . VAL A 1 91 ? 13.787 0.504 -16.762 1.00 94.75 91 VAL A C 1
ATOM 762 O O . VAL A 1 91 ? 13.023 1.085 -15.992 1.00 94.75 91 VAL A O 1
ATOM 765 N N . HIS A 1 92 ? 13.742 -0.823 -16.910 1.00 95.69 92 HIS A N 1
ATOM 766 C CA . HIS A 1 92 ? 12.706 -1.659 -16.311 1.00 95.69 92 HIS A CA 1
ATOM 767 C C . HIS A 1 92 ? 12.552 -1.503 -14.786 1.00 95.69 92 HIS A C 1
ATOM 769 O O . HIS A 1 92 ? 11.415 -1.325 -14.346 1.00 95.69 92 HIS A O 1
ATOM 775 N N . PRO A 1 93 ? 13.622 -1.487 -13.960 1.00 96.50 93 PRO A N 1
ATOM 776 C CA . PRO A 1 93 ? 13.478 -1.331 -12.510 1.00 96.50 93 PRO A CA 1
ATOM 777 C C . PRO A 1 93 ? 12.816 -0.007 -12.101 1.00 96.50 93 PRO A C 1
ATOM 779 O O . PRO A 1 93 ? 12.042 0.026 -11.140 1.00 96.50 93 PRO A O 1
ATOM 782 N N . MET A 1 94 ? 13.071 1.072 -12.847 1.00 97.81 94 MET A N 1
ATOM 783 C CA . MET A 1 94 ? 12.410 2.363 -12.648 1.00 97.81 94 MET A CA 1
ATOM 784 C C . MET A 1 94 ? 10.915 2.264 -12.963 1.00 97.81 94 MET A C 1
ATOM 786 O O . MET A 1 94 ? 10.084 2.582 -12.113 1.00 97.81 94 MET A O 1
ATOM 790 N N . CYS A 1 95 ? 10.552 1.763 -14.148 1.00 97.81 95 CYS A N 1
ATOM 791 C CA . CYS A 1 95 ? 9.149 1.611 -14.550 1.00 97.81 95 CYS A CA 1
ATOM 792 C C . CYS A 1 95 ? 8.371 0.644 -13.639 1.00 97.81 95 CYS A C 1
ATOM 794 O O . CYS A 1 95 ? 7.187 0.860 -13.364 1.00 97.81 95 CYS A O 1
ATOM 796 N N . TRP A 1 96 ? 9.028 -0.411 -13.155 1.00 98.12 96 TRP A N 1
ATOM 797 C CA . TRP A 1 96 ? 8.481 -1.328 -12.160 1.00 98.12 96 TRP A CA 1
ATOM 798 C C . TRP A 1 96 ? 8.163 -0.593 -10.857 1.00 98.12 96 TRP A C 1
ATOM 800 O O . TRP A 1 96 ? 7.042 -0.672 -10.356 1.00 98.12 96 TRP A O 1
ATOM 810 N N . SER A 1 97 ? 9.126 0.172 -10.339 1.00 98.69 97 SER A N 1
ATOM 811 C CA . SER A 1 97 ? 8.973 0.908 -9.081 1.00 98.69 97 SER A CA 1
ATOM 812 C C . SER A 1 97 ? 7.882 1.974 -9.173 1.00 98.69 97 SER A C 1
ATOM 814 O O . SER A 1 97 ? 7.018 2.018 -8.301 1.00 98.69 97 SER A O 1
ATOM 816 N N . TYR A 1 98 ? 7.834 2.753 -10.258 1.00 98.69 98 TYR A N 1
ATOM 817 C CA . TYR A 1 98 ? 6.782 3.757 -10.453 1.00 98.69 98 TYR A CA 1
ATOM 818 C C . TYR A 1 98 ? 5.380 3.154 -10.529 1.00 98.69 98 TYR A C 1
ATOM 820 O O . TYR A 1 98 ? 4.444 3.692 -9.940 1.00 98.69 98 TYR A O 1
ATOM 828 N N . TYR A 1 99 ? 5.206 2.023 -11.219 1.00 98.75 99 TYR A N 1
ATOM 829 C CA . TYR A 1 99 ? 3.886 1.397 -11.279 1.00 98.75 99 TYR A CA 1
ATOM 830 C C . TYR A 1 99 ? 3.472 0.806 -9.925 1.00 98.75 99 TYR A C 1
ATOM 832 O O . TYR A 1 99 ? 2.339 0.994 -9.478 1.00 98.75 99 TYR A O 1
ATOM 840 N N . LYS A 1 100 ? 4.411 0.166 -9.218 1.00 98.75 100 LYS A N 1
ATOM 841 C CA . LYS A 1 100 ? 4.165 -0.359 -7.872 1.00 98.75 100 LYS A CA 1
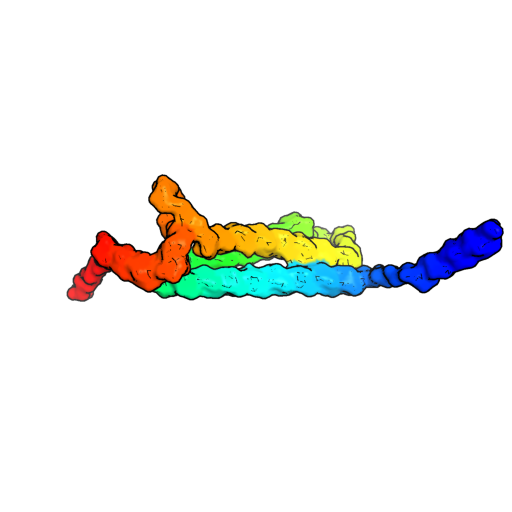ATOM 842 C C . LYS A 1 100 ? 3.855 0.757 -6.868 1.00 98.75 100 LYS A C 1
ATOM 844 O O . LYS A 1 100 ? 2.988 0.583 -6.007 1.00 98.75 100 LYS A O 1
ATOM 849 N N . GLU A 1 101 ? 4.512 1.910 -6.999 1.00 98.88 101 GLU A N 1
ATOM 850 C CA . GLU A 1 101 ? 4.182 3.127 -6.257 1.00 98.88 101 GLU A CA 1
ATOM 8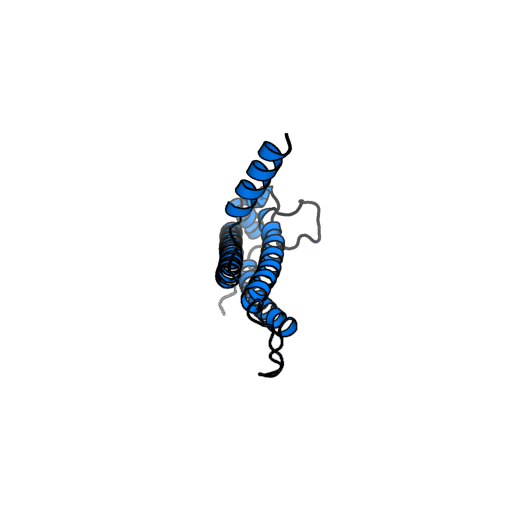51 C C . GLU A 1 101 ? 2.756 3.586 -6.556 1.00 98.88 101 GLU A C 1
ATOM 853 O O . GLU A 1 101 ? 1.979 3.754 -5.619 1.00 98.88 101 GLU A O 1
ATOM 858 N N . GLN A 1 102 ? 2.385 3.739 -7.830 1.00 98.81 102 GLN A N 1
ATOM 859 C CA . GLN A 1 102 ? 1.051 4.195 -8.228 1.00 98.81 102 GLN A CA 1
ATOM 860 C C . GLN A 1 102 ? -0.058 3.352 -7.581 1.00 98.81 102 GLN A C 1
ATOM 862 O O . GLN A 1 102 ? -0.967 3.900 -6.957 1.00 98.81 102 GLN A O 1
ATOM 867 N N . LEU A 1 103 ? 0.039 2.022 -7.670 1.00 98.88 103 LEU A N 1
ATOM 868 C CA . LEU A 1 103 ? -0.923 1.113 -7.037 1.00 98.88 103 LEU A CA 1
ATOM 869 C C . LEU A 1 103 ? -0.969 1.298 -5.513 1.00 98.88 103 LEU A C 1
ATOM 871 O O . LEU A 1 103 ? -2.038 1.252 -4.901 1.00 98.88 103 LEU A O 1
ATOM 875 N N . THR A 1 104 ? 0.189 1.538 -4.896 1.00 98.88 104 THR A N 1
ATOM 876 C CA . THR A 1 104 ? 0.312 1.779 -3.452 1.00 98.88 104 THR A CA 1
ATOM 877 C C . THR A 1 104 ? -0.338 3.101 -3.040 1.00 98.88 104 THR A C 1
ATOM 879 O O . THR A 1 104 ? -1.068 3.129 -2.050 1.00 98.88 104 THR A O 1
ATOM 882 N N . ARG A 1 105 ? -0.155 4.173 -3.819 1.00 98.88 105 ARG A N 1
ATOM 883 C CA . ARG A 1 105 ? -0.801 5.478 -3.603 1.00 98.88 105 ARG A CA 1
ATOM 884 C C . ARG A 1 105 ? -2.322 5.384 -3.703 1.00 98.88 105 ARG A C 1
ATOM 886 O O . ARG A 1 105 ? -3.007 5.836 -2.795 1.00 98.88 105 ARG A O 1
ATOM 893 N N . ILE A 1 106 ? -2.839 4.677 -4.709 1.00 98.81 106 ILE A N 1
ATOM 894 C CA . ILE A 1 106 ? -4.283 4.422 -4.839 1.00 98.81 106 ILE A CA 1
ATOM 895 C C . ILE A 1 106 ? -4.826 3.734 -3.581 1.00 98.81 106 ILE A C 1
ATOM 897 O O . ILE A 1 106 ? -5.857 4.126 -3.037 1.00 98.81 106 ILE A O 1
ATOM 901 N N . ARG A 1 107 ? -4.122 2.718 -3.066 1.00 98.75 107 ARG A N 1
ATOM 902 C CA . ARG A 1 107 ? -4.551 2.038 -1.838 1.00 98.75 107 ARG A CA 1
ATOM 903 C C . ARG A 1 107 ? -4.510 2.945 -0.616 1.00 98.75 107 ARG A C 1
ATOM 905 O O . ARG A 1 107 ? -5.384 2.819 0.237 1.00 98.75 107 ARG A O 1
ATOM 912 N N . ILE A 1 108 ? -3.511 3.818 -0.513 1.00 98.88 108 ILE A N 1
ATOM 913 C CA . ILE A 1 108 ? -3.444 4.817 0.555 1.00 98.88 108 ILE A CA 1
ATOM 914 C C . ILE A 1 108 ? -4.702 5.682 0.548 1.00 98.88 108 ILE A C 1
ATOM 916 O O . ILE A 1 108 ? -5.274 5.883 1.615 1.00 98.88 108 ILE A O 1
ATOM 920 N N . ASP A 1 109 ? -5.154 6.136 -0.619 1.00 98.50 109 ASP A N 1
ATOM 921 C CA . ASP A 1 109 ? -6.342 6.987 -0.728 1.00 98.50 109 ASP A CA 1
ATOM 922 C C . ASP A 1 109 ? -7.604 6.246 -0.266 1.00 98.50 109 ASP A C 1
ATOM 924 O O . ASP A 1 109 ? -8.287 6.726 0.636 1.00 98.50 109 ASP A O 1
ATOM 928 N N . PHE A 1 110 ? -7.818 5.005 -0.724 1.00 97.50 110 PHE A N 1
ATOM 929 C CA . PHE A 1 110 ? -8.902 4.145 -0.217 1.00 97.50 110 PHE A CA 1
ATOM 930 C C . PHE A 1 110 ? -8.851 3.924 1.303 1.00 97.50 110 PHE A C 1
ATOM 932 O O . PHE A 1 110 ? -9.878 3.748 1.957 1.00 97.50 110 PHE A O 1
ATOM 939 N N . LEU A 1 111 ? -7.652 3.851 1.885 1.00 98.56 111 LEU A N 1
ATOM 940 C CA . LEU A 1 111 ? -7.489 3.672 3.326 1.00 98.56 111 LEU A CA 1
ATOM 941 C C . LEU A 1 111 ? -7.699 4.985 4.098 1.00 98.56 111 LEU A C 1
ATOM 943 O O . LEU A 1 111 ? -8.181 4.949 5.230 1.00 98.56 111 LEU A O 1
ATOM 947 N N . LYS A 1 112 ? -7.364 6.139 3.512 1.00 98.31 112 LYS A N 1
ATOM 948 C CA . LYS A 1 112 ? -7.549 7.458 4.135 1.00 98.31 112 LYS A CA 1
ATOM 949 C C . LYS A 1 112 ? -9.020 7.782 4.380 1.00 98.31 112 LYS A C 1
ATOM 951 O O . LYS A 1 112 ? -9.298 8.451 5.374 1.00 98.31 112 LYS A O 1
ATOM 956 N N . ASP A 1 113 ? -9.942 7.246 3.586 1.00 96.25 113 ASP A N 1
ATOM 957 C CA . ASP A 1 113 ? -11.383 7.406 3.822 1.00 96.25 113 ASP A CA 1
ATOM 958 C C . ASP A 1 113 ? -11.804 6.880 5.203 1.00 96.25 113 ASP A C 1
ATOM 960 O O . ASP A 1 113 ? -12.508 7.568 5.934 1.00 96.25 113 ASP A O 1
ATOM 964 N N . TRP A 1 114 ? -11.239 5.758 5.665 1.00 97.25 114 TRP A N 1
ATOM 965 C CA . TRP A 1 114 ? -11.499 5.218 7.012 1.00 97.25 114 TRP A CA 1
ATOM 966 C C . TRP A 1 114 ? -10.996 6.111 8.156 1.00 97.25 114 TRP A C 1
ATOM 968 O O . TRP A 1 114 ? -11.399 5.928 9.305 1.00 97.25 114 TRP A O 1
ATOM 978 N N . ILE A 1 115 ? -10.079 7.037 7.861 1.00 97.19 115 ILE A N 1
ATOM 979 C CA . ILE A 1 115 ? -9.522 8.014 8.810 1.00 97.19 115 ILE A CA 1
ATOM 980 C C . ILE A 1 115 ? -10.255 9.355 8.712 1.00 97.19 115 ILE A C 1
ATOM 982 O O . ILE A 1 115 ? -10.265 10.112 9.681 1.00 97.19 115 ILE A O 1
ATOM 986 N N . LYS A 1 116 ? -10.815 9.674 7.544 1.00 95.69 116 LYS A N 1
ATOM 987 C CA . LYS A 1 116 ? -11.649 10.857 7.337 1.00 95.69 116 LYS A CA 1
ATOM 988 C C . LYS A 1 116 ? -13.032 10.650 7.957 1.00 95.69 116 LYS A C 1
ATOM 990 O O . LYS A 1 116 ? -13.516 11.548 8.641 1.00 95.69 116 LYS A O 1
ATOM 995 N N . GLY A 1 117 ? -13.592 9.461 7.761 1.00 92.56 117 GLY A N 1
ATOM 996 C CA . GLY A 1 117 ? -14.953 9.119 8.139 1.00 92.56 117 GLY A CA 1
ATOM 997 C C . GLY A 1 117 ? -15.991 9.604 7.137 1.00 92.56 117 GLY A C 1
ATOM 998 O O . GLY A 1 117 ? -15.670 10.364 6.218 1.00 92.56 117 GLY A O 1
ATOM 999 N N . ASP A 1 118 ? -17.223 9.154 7.354 1.00 91.56 118 ASP A N 1
ATOM 1000 C CA . ASP A 1 118 ? -18.389 9.472 6.527 1.00 91.56 118 ASP A CA 1
ATOM 1001 C C . ASP A 1 118 ? -19.424 10.303 7.297 1.00 91.56 118 ASP A C 1
ATOM 1003 O O . ASP A 1 118 ? -19.415 10.344 8.530 1.00 91.56 118 ASP A O 1
ATOM 1007 N N . ASP A 1 119 ? -20.316 10.975 6.583 1.00 85.12 119 ASP A N 1
ATOM 1008 C CA . ASP A 1 119 ? -21.351 11.800 7.194 1.00 85.12 119 ASP A CA 1
ATOM 1009 C C . ASP A 1 119 ? -22.454 10.929 7.831 1.00 85.12 119 ASP A C 1
ATOM 1011 O O . ASP A 1 119 ? -22.844 9.885 7.306 1.00 85.12 119 ASP A O 1
ATOM 1015 N N . ASP A 1 120 ? -23.021 11.387 8.955 1.00 70.88 120 ASP A N 1
ATOM 1016 C CA . ASP A 1 120 ? -24.029 10.658 9.755 1.00 70.88 120 ASP A CA 1
ATOM 1017 C C . ASP A 1 120 ? -25.335 10.312 8.999 1.00 70.88 120 ASP A C 1
ATOM 1019 O O . ASP A 1 120 ? -26.177 9.573 9.508 1.00 70.88 120 ASP A O 1
ATOM 1023 N N . GLY A 1 121 ? -25.525 10.838 7.785 1.00 78.25 121 GLY A N 1
ATOM 1024 C CA . GLY A 1 121 ? -26.715 10.629 6.958 1.00 78.25 121 GLY A CA 1
ATOM 1025 C C . GLY A 1 121 ? -26.601 9.534 5.895 1.00 78.25 121 GLY A C 1
ATOM 1026 O O . GLY A 1 121 ? -27.621 9.204 5.286 1.00 78.25 121 GLY A O 1
ATOM 1027 N N . ASP A 1 122 ? -25.410 8.975 5.644 1.00 85.69 122 ASP A N 1
ATOM 1028 C CA . ASP A 1 122 ? -25.259 7.923 4.635 1.00 85.69 122 ASP A CA 1
ATOM 1029 C C . ASP A 1 122 ? -25.610 6.542 5.212 1.00 85.69 122 ASP A C 1
ATOM 1031 O O . ASP A 1 122 ? -24.868 5.933 5.985 1.00 85.69 122 ASP A O 1
ATOM 1035 N N . VAL A 1 123 ? -26.758 6.008 4.792 1.00 86.31 123 VAL A N 1
ATOM 1036 C CA . VAL A 1 123 ? -27.224 4.663 5.168 1.00 86.31 123 VAL A CA 1
ATOM 1037 C C . VAL A 1 123 ? -26.346 3.540 4.599 1.00 86.31 123 VAL A C 1
ATOM 1039 O O . VAL A 1 123 ? -26.423 2.403 5.066 1.00 86.31 123 VAL A O 1
ATOM 1042 N N . CYS A 1 124 ? -25.503 3.843 3.611 1.00 90.56 124 CYS A N 1
ATOM 1043 C CA . CYS A 1 124 ? -24.553 2.928 2.992 1.00 90.56 124 CYS A CA 1
ATOM 1044 C C . CYS A 1 124 ? -23.141 3.013 3.597 1.00 90.56 124 CYS A C 1
ATOM 1046 O O . CYS A 1 124 ? -22.272 2.255 3.158 1.00 90.56 124 CYS A O 1
ATOM 1048 N N . ARG A 1 125 ? -22.904 3.842 4.631 1.00 89.69 125 ARG A N 1
ATOM 1049 C CA . ARG A 1 125 ? -21.571 4.017 5.252 1.00 89.69 125 ARG A CA 1
ATOM 1050 C C . ARG A 1 125 ? -20.977 2.741 5.856 1.00 89.69 125 ARG A C 1
ATOM 1052 O O . ARG A 1 125 ? -19.772 2.639 6.100 1.00 89.69 125 ARG A O 1
ATOM 1059 N N . GLY A 1 126 ? -21.818 1.740 6.121 1.00 91.44 126 GLY A N 1
ATOM 1060 C CA . GLY A 1 126 ? -21.403 0.469 6.707 1.00 91.44 126 GLY A CA 1
ATOM 1061 C C . GLY A 1 126 ? -20.742 0.665 8.074 1.00 91.44 126 GLY A C 1
ATOM 1062 O O . GLY A 1 126 ? -21.307 1.307 8.951 1.00 91.44 126 GLY A O 1
ATOM 1063 N N . SER A 1 127 ? -19.545 0.101 8.262 1.00 92.38 127 SER A N 1
ATOM 1064 C CA . SER A 1 127 ? -18.778 0.230 9.510 1.00 92.38 127 SER A CA 1
ATOM 1065 C C . SER A 1 127 ? -17.905 1.488 9.573 1.00 92.38 127 SER A C 1
ATOM 1067 O O . SER A 1 127 ? -17.053 1.574 10.453 1.00 92.38 127 SER A O 1
ATOM 1069 N N . MET A 1 128 ? -18.012 2.416 8.616 1.00 94.94 128 MET A N 1
ATOM 1070 C CA . MET A 1 128 ? -17.203 3.633 8.626 1.00 94.94 128 MET A CA 1
ATOM 1071 C C . MET A 1 128 ? -17.692 4.573 9.726 1.00 94.94 128 MET A C 1
ATOM 1073 O O . MET A 1 128 ? -18.869 4.927 9.769 1.00 94.94 128 MET A O 1
ATOM 1077 N N . LEU A 1 129 ?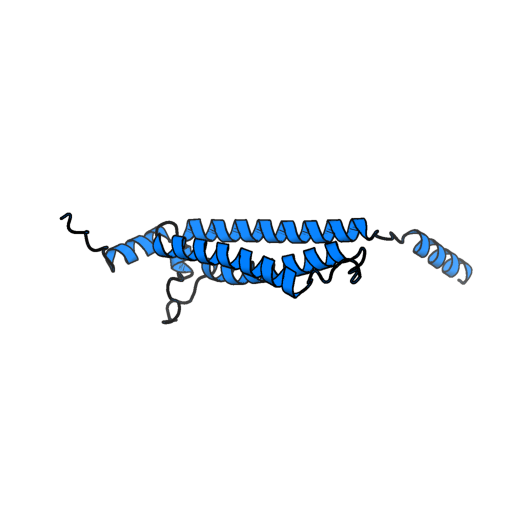 -16.779 4.969 10.612 1.00 94.38 129 LEU A N 1
ATOM 1078 C CA . LEU A 1 129 ? -17.060 5.948 11.656 1.00 94.38 129 LEU A CA 1
ATOM 1079 C C . LEU A 1 129 ? -17.240 7.348 11.063 1.00 94.38 129 LEU A C 1
ATOM 1081 O O . LEU A 1 129 ? -16.649 7.671 10.033 1.00 94.38 129 LEU A O 1
ATOM 1085 N N . THR A 1 130 ? -17.988 8.202 11.747 1.00 94.75 130 THR A N 1
ATOM 1086 C CA . THR A 1 130 ? -18.100 9.618 11.394 1.00 94.75 130 THR A CA 1
ATOM 1087 C C . THR A 1 130 ? -16.890 10.425 11.859 1.00 94.75 130 THR A C 1
ATOM 1089 O O . THR A 1 130 ? -16.132 9.984 12.733 1.00 94.75 130 THR A O 1
ATOM 1092 N N . PRO A 1 131 ? -16.684 11.651 11.340 1.00 95.19 131 PRO A N 1
ATOM 1093 C CA . PRO A 1 131 ? -15.618 12.527 11.819 1.00 95.19 131 PRO A CA 1
ATOM 1094 C C . PRO A 1 131 ? -15.666 12.808 13.329 1.00 95.19 131 PRO A C 1
ATOM 1096 O O . PRO A 1 131 ? -14.627 13.092 13.933 1.00 95.19 131 PRO A O 1
ATOM 1099 N N . TYR A 1 132 ? -16.854 12.757 13.945 1.00 93.06 132 TYR A N 1
ATOM 1100 C CA . TYR A 1 132 ? -17.008 12.893 15.393 1.00 93.06 132 TYR A CA 1
ATOM 1101 C C . TYR A 1 132 ? -16.577 11.615 16.123 1.00 93.06 132 TYR A C 1
ATOM 1103 O O . TYR A 1 132 ? -15.756 11.692 17.039 1.00 93.06 132 TYR A O 1
ATOM 1111 N N . GLU A 1 133 ? -17.053 10.453 15.671 1.00 94.50 133 GLU A N 1
ATOM 1112 C CA . GLU A 1 133 ? -16.709 9.138 16.227 1.00 94.50 133 GLU A CA 1
ATOM 1113 C C . GLU A 1 133 ? -15.199 8.850 16.120 1.00 94.50 133 GLU A C 1
ATOM 1115 O O . GLU A 1 133 ? -14.593 8.335 17.053 1.00 94.50 133 GLU A O 1
ATOM 1120 N N . ILE A 1 134 ? -14.537 9.271 15.037 1.00 95.50 134 ILE A N 1
ATOM 1121 C CA . ILE A 1 134 ? -13.078 9.129 14.862 1.00 95.50 134 ILE A CA 1
ATOM 1122 C C . ILE A 1 134 ? -12.283 9.921 15.908 1.00 95.50 134 ILE A C 1
ATOM 1124 O O . ILE A 1 134 ? -11.178 9.519 16.284 1.00 95.50 134 ILE A O 1
ATOM 1128 N N . LYS A 1 135 ? -12.821 11.054 16.374 1.00 95.06 135 LYS A N 1
ATOM 1129 C CA . LYS A 1 135 ? -12.211 11.861 17.442 1.00 95.06 135 LYS A CA 1
ATOM 1130 C C . LYS A 1 135 ? -12.508 11.302 18.835 1.00 95.06 135 LYS A C 1
ATOM 1132 O O . LYS A 1 135 ? -11.714 11.546 19.739 1.00 95.06 135 LYS A O 1
ATOM 1137 N N . HIS A 1 136 ? -13.587 10.532 18.982 1.00 94.94 136 HIS A N 1
ATOM 1138 C CA . HIS A 1 136 ? -14.051 9.949 20.245 1.00 94.94 136 HIS A CA 1
ATOM 1139 C C . HIS A 1 136 ? -14.308 8.434 20.097 1.00 94.94 136 HIS A C 1
ATOM 1141 O O . HIS A 1 136 ? -15.422 7.966 20.336 1.00 94.94 136 HIS A O 1
ATOM 1147 N N . PRO A 1 137 ? -13.303 7.637 19.680 1.00 92.31 137 PRO A N 1
ATOM 1148 C CA . PRO A 1 137 ? -13.531 6.242 19.307 1.00 92.31 137 PRO A CA 1
ATOM 1149 C C . PRO A 1 137 ? -14.001 5.392 20.492 1.00 92.31 137 PRO A C 1
ATOM 1151 O O . PRO A 1 137 ? -14.828 4.503 20.315 1.00 92.31 137 PRO A O 1
ATOM 1154 N N . ASP A 1 138 ? -13.524 5.673 21.706 1.00 91.19 138 ASP A N 1
ATOM 1155 C CA . ASP A 1 138 ? -13.932 4.925 22.897 1.00 91.19 138 ASP A CA 1
ATOM 1156 C C . ASP A 1 138 ? -15.425 5.102 23.204 1.00 91.19 138 ASP A C 1
ATOM 1158 O O . ASP A 1 138 ? -16.100 4.108 23.472 1.00 91.19 138 ASP A O 1
ATOM 1162 N N . GLU A 1 139 ? -15.940 6.330 23.080 1.00 92.50 139 GLU A N 1
ATOM 1163 C CA . GLU A 1 139 ? -17.364 6.650 23.245 1.00 92.50 139 GLU A CA 1
ATOM 1164 C C . GLU A 1 139 ? -18.205 6.003 22.138 1.00 92.50 139 GLU A C 1
ATOM 1166 O O . GLU A 1 139 ? -19.230 5.381 22.416 1.00 92.50 139 GLU A O 1
ATOM 1171 N N . ALA A 1 140 ? -17.741 6.084 20.885 1.00 89.88 140 ALA A N 1
ATOM 1172 C CA . ALA A 1 140 ? -18.424 5.483 19.743 1.00 89.88 140 ALA A CA 1
ATOM 1173 C C . ALA A 1 140 ? -18.580 3.962 19.912 1.00 89.88 140 ALA A C 1
ATOM 1175 O O . ALA A 1 140 ? -19.671 3.415 19.746 1.00 89.88 140 ALA A O 1
ATOM 1176 N N . PHE A 1 141 ? -17.508 3.264 20.297 1.00 90.75 141 PHE A N 1
ATOM 1177 C CA . PHE A 1 141 ? -17.564 1.816 20.493 1.00 90.75 141 PHE A CA 1
ATOM 1178 C C . PHE A 1 141 ? -18.301 1.403 21.768 1.00 90.75 141 PHE A C 1
ATOM 1180 O O . PHE A 1 141 ? -18.933 0.350 21.770 1.00 90.75 141 PHE A O 1
ATOM 1187 N N . GLU A 1 142 ? -18.269 2.206 22.832 1.00 90.62 142 GLU A N 1
ATOM 1188 C CA . GLU A 1 142 ? -19.095 1.963 24.018 1.00 90.62 142 GLU A CA 1
ATOM 1189 C C . GLU A 1 142 ? -20.590 2.069 23.690 1.00 90.62 142 GLU A C 1
ATOM 1191 O O . GLU A 1 142 ? -21.365 1.184 24.058 1.00 90.62 142 GLU A O 1
ATOM 1196 N N . TYR A 1 143 ? -20.988 3.085 22.920 1.00 85.06 143 TYR A N 1
ATOM 1197 C CA . TYR A 1 143 ? -22.361 3.222 22.441 1.00 85.06 143 TYR A CA 1
ATOM 1198 C C . TYR A 1 143 ? -22.777 2.046 21.546 1.00 85.06 143 TYR A C 1
ATOM 1200 O O . TYR A 1 143 ? -23.841 1.461 21.749 1.00 85.06 143 TYR A O 1
ATOM 1208 N N . LEU A 1 144 ? -21.924 1.638 20.600 1.00 82.50 144 LEU A N 1
ATOM 1209 C CA . LEU A 1 144 ? -22.199 0.486 19.735 1.00 82.50 144 LEU A CA 1
ATOM 1210 C C . LEU A 1 144 ? -22.343 -0.820 20.529 1.00 82.50 144 LEU A C 1
ATOM 1212 O O . LEU A 1 144 ? -23.232 -1.616 20.234 1.00 82.50 144 LEU A O 1
ATOM 1216 N N . GLU A 1 145 ? -21.513 -1.043 21.549 1.00 85.88 145 GLU A N 1
ATOM 1217 C CA . GLU A 1 145 ? -21.624 -2.209 22.434 1.00 85.88 145 GLU A CA 1
ATOM 1218 C C . GLU A 1 145 ? -22.900 -2.179 23.290 1.00 85.88 145 GLU A C 1
ATOM 1220 O O . GLU A 1 145 ? -23.484 -3.233 23.548 1.00 85.88 145 GLU A O 1
ATOM 1225 N N . TYR A 1 146 ? -23.352 -0.991 23.704 1.00 85.81 146 TYR A N 1
ATOM 1226 C CA . TYR A 1 146 ? -24.609 -0.812 24.431 1.00 85.81 146 TYR A CA 1
ATOM 1227 C C . TYR A 1 146 ? -25.835 -1.102 23.551 1.00 85.81 146 TYR A C 1
ATOM 1229 O O . TYR A 1 146 ? -26.738 -1.827 23.972 1.00 85.81 146 TYR A O 1
ATOM 1237 N N . VAL A 1 147 ? -25.865 -0.570 22.324 1.00 82.81 147 VAL A N 1
ATOM 1238 C CA . VAL A 1 147 ? -26.985 -0.745 21.378 1.00 82.81 147 VAL A CA 1
ATOM 1239 C C . VAL A 1 147 ? -27.009 -2.152 20.773 1.00 82.81 147 VAL A C 1
ATOM 1241 O O . VAL A 1 147 ? -28.083 -2.695 20.501 1.00 82.81 147 VAL A O 1
ATOM 1244 N N . HIS A 1 148 ? -25.842 -2.779 20.609 1.00 78.19 148 HIS A N 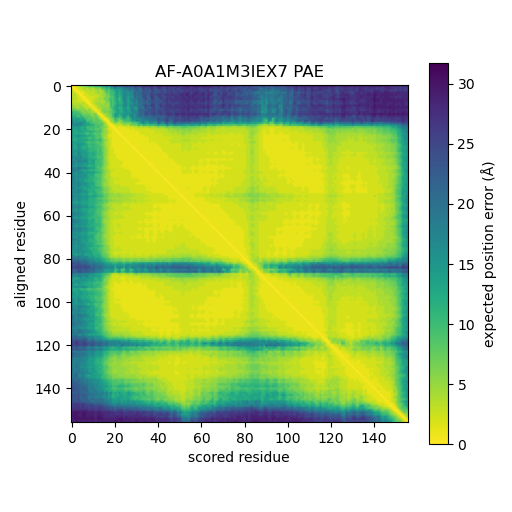1
ATOM 1245 C CA . HIS A 1 148 ? -25.693 -4.136 20.083 1.00 78.19 148 HIS A CA 1
ATOM 1246 C C . HIS A 1 148 ? -24.930 -5.040 21.065 1.00 78.19 148 HIS A C 1
ATOM 1248 O O . HIS A 1 148 ? -23.779 -5.416 20.806 1.00 78.19 148 HIS A O 1
ATOM 1254 N N . PRO A 1 149 ? -25.560 -5.447 22.184 1.00 76.75 149 PRO A N 1
ATOM 1255 C CA . PRO A 1 149 ? -24.919 -6.329 23.143 1.00 76.75 149 PRO A CA 1
ATOM 1256 C C . PRO A 1 149 ? -24.558 -7.650 22.467 1.00 76.75 149 PRO A C 1
ATOM 1258 O O . PRO A 1 149 ? -25.407 -8.312 21.866 1.00 76.75 149 PRO A O 1
ATOM 1261 N N . LYS A 1 150 ? -23.297 -8.074 22.587 1.00 73.50 150 LYS A N 1
ATOM 1262 C CA . LYS A 1 150 ? -22.895 -9.413 22.144 1.00 73.50 150 LYS A CA 1
ATOM 1263 C C . LYS A 1 150 ? -23.714 -10.433 22.932 1.00 73.50 150 LYS A C 1
ATOM 1265 O O . LYS A 1 150 ? -23.649 -10.444 24.163 1.00 73.50 150 LYS A O 1
ATOM 1270 N N . GLU A 1 151 ? -24.460 -11.295 22.238 1.00 65.00 151 GLU A N 1
ATOM 1271 C CA . GLU A 1 151 ? -25.141 -12.416 22.882 1.00 65.00 151 GLU A CA 1
ATOM 1272 C C . GLU A 1 151 ? -24.119 -13.180 23.730 1.00 65.00 151 GLU A C 1
ATOM 1274 O O . GLU A 1 151 ? -23.083 -13.639 23.230 1.00 65.00 151 GLU A O 1
ATOM 1279 N N . LYS A 1 152 ? -24.378 -13.290 25.040 1.00 56.84 152 LYS A N 1
ATOM 1280 C CA . LYS A 1 152 ? -23.587 -14.164 25.906 1.00 56.84 152 LYS A CA 1
ATOM 1281 C C . LYS A 1 152 ? -23.691 -15.557 25.305 1.00 56.84 152 LYS A C 1
ATOM 1283 O O . LYS A 1 152 ? -24.762 -16.156 25.356 1.00 56.84 152 LYS A O 1
ATOM 1288 N N . LYS A 1 153 ? -22.590 -16.076 24.749 1.00 53.28 153 LYS A N 1
ATOM 1289 C CA . LYS A 1 153 ? -22.503 -17.490 24.379 1.00 53.28 153 LYS A CA 1
ATOM 1290 C C . LYS A 1 153 ? -22.897 -18.292 25.615 1.00 53.28 153 LYS A C 1
ATOM 1292 O O . LYS A 1 153 ? -22.154 -18.315 26.593 1.00 53.28 153 LYS A O 1
ATOM 1297 N N . SER A 1 154 ? -24.090 -18.885 25.582 1.00 45.19 154 SER A N 1
ATOM 1298 C CA . SER A 1 154 ? -24.525 -19.872 26.561 1.00 45.19 154 SER A CA 1
ATOM 1299 C C . SER A 1 154 ? -23.477 -20.979 26.534 1.00 45.19 154 SER A C 1
ATOM 1301 O O . SER A 1 154 ? -23.353 -21.698 25.547 1.00 45.19 154 SER A O 1
ATOM 1303 N N . SER A 1 155 ? -22.668 -21.050 27.587 1.00 51.06 155 SER A N 1
ATOM 1304 C CA . SER A 1 155 ? -21.796 -22.184 27.851 1.00 51.06 155 SER A CA 1
ATOM 1305 C C . SER A 1 155 ? -22.685 -23.417 28.010 1.00 51.06 155 SER A C 1
ATOM 1307 O O . SER A 1 155 ? -23.386 -23.541 29.018 1.00 51.06 155 SER A O 1
ATOM 1309 N N . LYS A 1 156 ? -22.695 -24.273 26.991 1.00 42.09 156 LYS A N 1
ATOM 1310 C CA . LYS A 1 156 ? -23.126 -25.666 27.059 1.00 42.09 156 LYS A CA 1
ATOM 1311 C C . LYS A 1 156 ? -21.922 -26.533 26.752 1.00 42.09 156 LYS A C 1
ATOM 1313 O O . LYS A 1 156 ? -21.158 -26.140 25.841 1.00 42.09 156 LYS A O 1
#

pLDDT: mean 89.55, std 12.87, range [42.09, 98.88]